Protein AF-A0A843J356-F1 (afdb_monomer)

Radius of gyration: 9.76 Å; Cα contacts (8 Å, |Δi|>4): 56; chains: 1; bounding box: 18×18×24 Å

Nearest PDB structures (foldseek):
  6vj6-assembly1_A  TM=9.431E-01  e=2.504E-03  Bacillus cereus ATCC 14579
  6xd8-assembly2_B  TM=9.983E-01  e=5.090E-03  Bacillus anthracis str. Sterne
  2m08-assembly1_A  TM=9.197E-01  e=4.417E-03  Nitrosopumilus maritimus SCM1
  6vj4-assembly1_A-2  TM=9.817E-01  e=1.584E-02  Bacillus anthracis
  2jzv-assembly1_A  TM=9.216E-01  e=4.592E-02  Staphylococcus aureus

Structure (mmCIF, N/CA/C/O backbone):
data_AF-A0A843J356-F1
#
_entry.id   AF-A0A843J356-F1
#
loop_
_atom_site.group_PDB
_atom_site.id
_atom_site.type_symbol
_atom_site.label_atom_id
_atom_site.label_alt_id
_atom_site.label_comp_id
_atom_site.label_asym_id
_atom_site.label_entity_id
_atom_site.label_seq_id
_atom_site.pdbx_PDB_ins_code
_atom_site.Cartn_x
_atom_site.Cartn_y
_atom_site.Cartn_z
_atom_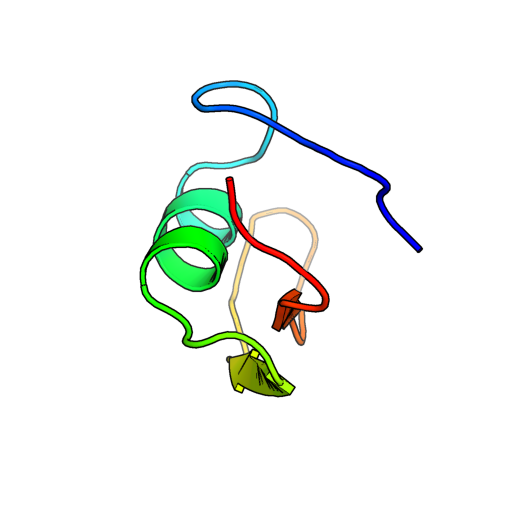site.occupancy
_atom_site.B_iso_or_equiv
_atom_site.auth_seq_id
_atom_site.auth_comp_id
_atom_site.auth_asym_id
_atom_site.auth_atom_id
_atom_site.pdbx_PDB_model_num
ATOM 1 N N . ASP A 1 1 ? 7.635 -10.205 5.657 1.00 75.00 1 ASP A N 1
ATOM 2 C CA . ASP A 1 1 ? 6.953 -9.123 6.379 1.00 75.00 1 ASP A CA 1
ATOM 3 C C . ASP A 1 1 ? 7.557 -7.804 5.918 1.00 75.00 1 ASP A C 1
ATOM 5 O O . ASP A 1 1 ? 8.773 -7.764 5.770 1.00 75.00 1 ASP A O 1
ATOM 9 N N . LEU A 1 2 ? 6.745 -6.806 5.560 1.00 83.25 2 LEU A N 1
ATOM 10 C CA . LEU A 1 2 ? 7.220 -5.522 5.008 1.00 83.25 2 LEU A CA 1
ATOM 11 C C . LEU A 1 2 ? 7.278 -4.404 6.064 1.00 83.25 2 LEU A C 1
ATOM 13 O O . LEU A 1 2 ? 7.752 -3.313 5.755 1.00 83.25 2 LEU A O 1
ATOM 17 N N . GLY A 1 3 ? 6.817 -4.664 7.292 1.00 87.81 3 GLY A N 1
ATOM 18 C CA . GLY A 1 3 ? 6.644 -3.639 8.313 1.00 87.81 3 GLY A CA 1
ATOM 19 C C . GLY A 1 3 ? 5.597 -2.579 7.952 1.00 87.81 3 GLY A C 1
ATOM 20 O O . GLY A 1 3 ? 4.825 -2.709 6.998 1.00 87.81 3 GLY A O 1
ATOM 21 N N . TRP A 1 4 ? 5.577 -1.509 8.745 1.00 88.12 4 TRP A N 1
ATOM 22 C CA . TRP A 1 4 ? 4.704 -0.361 8.528 1.00 88.12 4 TRP A CA 1
ATOM 23 C C . TRP A 1 4 ? 5.270 0.541 7.440 1.00 88.12 4 TRP A C 1
ATOM 25 O O . TRP A 1 4 ? 6.429 0.955 7.508 1.00 88.12 4 TRP A O 1
ATOM 35 N N . PHE A 1 5 ? 4.432 0.902 6.472 1.00 89.62 5 PHE A N 1
ATOM 36 C CA . PHE A 1 5 ? 4.794 1.877 5.456 1.00 89.62 5 PHE A CA 1
ATOM 37 C C . PHE A 1 5 ? 3.703 2.929 5.249 1.00 89.62 5 PHE A C 1
ATOM 39 O O . PHE A 1 5 ? 2.522 2.691 5.486 1.00 89.62 5 PHE A O 1
ATOM 46 N N . GLY A 1 6 ? 4.127 4.119 4.833 1.00 87.50 6 GLY A N 1
ATOM 47 C CA . GLY A 1 6 ? 3.277 5.263 4.531 1.00 87.50 6 GLY A CA 1
ATOM 48 C C . GLY A 1 6 ? 3.274 5.573 3.037 1.00 87.50 6 GLY A C 1
ATOM 49 O O . GLY A 1 6 ? 3.997 4.948 2.257 1.00 87.50 6 GLY A O 1
ATOM 50 N N . LYS A 1 7 ? 2.469 6.565 2.650 1.00 87.75 7 LYS A N 1
ATOM 51 C CA . LYS A 1 7 ? 2.368 7.023 1.258 1.00 87.75 7 LYS A CA 1
ATOM 52 C C . LYS A 1 7 ? 3.727 7.469 0.709 1.00 87.75 7 LYS A C 1
ATOM 54 O O . LYS A 1 7 ? 4.463 8.184 1.384 1.00 87.75 7 LYS A O 1
ATOM 59 N N . GLY A 1 8 ? 4.032 7.077 -0.523 1.00 89.69 8 GLY A N 1
ATOM 60 C CA . GLY A 1 8 ? 5.269 7.382 -1.241 1.00 89.69 8 GLY A CA 1
ATOM 61 C C . GLY A 1 8 ? 6.440 6.441 -0.946 1.00 89.69 8 GLY A C 1
ATOM 62 O O . GLY A 1 8 ? 7.496 6.606 -1.552 1.00 89.69 8 GLY A O 1
ATOM 63 N N . MET A 1 9 ? 6.285 5.462 -0.046 1.00 90.06 9 MET A N 1
ATOM 64 C CA . MET A 1 9 ? 7.366 4.521 0.292 1.00 90.06 9 MET A CA 1
ATOM 65 C C . MET A 1 9 ? 7.381 3.263 -0.583 1.00 90.06 9 MET A C 1
ATOM 67 O O . MET A 1 9 ? 8.410 2.597 -0.676 1.00 90.06 9 MET A O 1
ATOM 71 N N . MET A 1 10 ? 6.262 2.941 -1.237 1.00 89.69 10 MET A N 1
ATOM 72 C CA . MET A 1 10 ? 6.128 1.784 -2.126 1.00 89.69 10 MET A CA 1
ATOM 73 C C . MET A 1 10 ? 5.780 2.225 -3.551 1.00 89.69 10 MET A C 1
ATOM 75 O O . MET A 1 10 ? 5.352 3.353 -3.792 1.00 89.69 10 MET A O 1
ATOM 79 N N . VAL A 1 11 ? 5.965 1.325 -4.524 1.00 92.12 11 VAL A N 1
ATOM 80 C CA . VAL A 1 11 ? 5.517 1.579 -5.903 1.00 92.12 11 VAL A CA 1
ATOM 81 C C . VAL A 1 11 ? 4.011 1.802 -5.935 1.00 92.12 11 VAL A C 1
ATOM 83 O O . VAL A 1 11 ? 3.270 1.148 -5.201 1.00 92.12 11 VAL A O 1
ATOM 86 N N . LYS A 1 12 ? 3.560 2.701 -6.812 1.00 92.06 12 LYS A N 1
ATOM 87 C CA . LYS A 1 12 ? 2.169 3.153 -6.842 1.00 92.06 12 LYS A CA 1
ATOM 88 C C . LYS A 1 12 ? 1.165 2.003 -6.958 1.00 92.06 12 LYS A C 1
ATOM 90 O O . LYS A 1 12 ? 0.170 2.018 -6.245 1.00 92.06 12 LYS A O 1
ATOM 95 N N . GLU A 1 13 ? 1.429 0.993 -7.792 1.00 91.69 13 GLU A N 1
ATOM 96 C CA . GLU A 1 13 ? 0.509 -0.146 -7.929 1.00 91.69 13 GLU A CA 1
ATOM 97 C C . GLU A 1 13 ? 0.384 -0.969 -6.636 1.00 91.69 13 GLU A C 1
ATOM 99 O O . GLU A 1 13 ? -0.709 -1.406 -6.283 1.00 9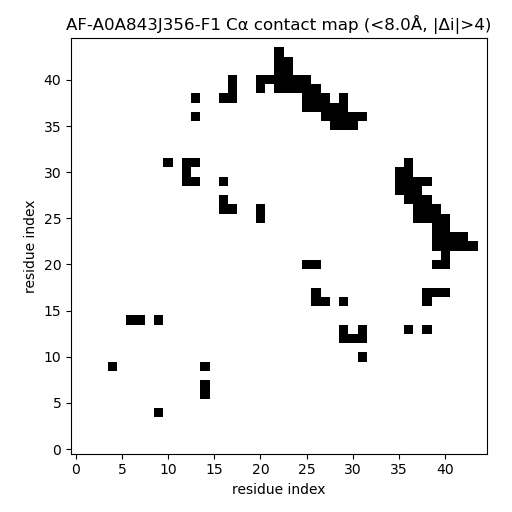1.69 13 GLU A O 1
ATOM 104 N N . PHE A 1 14 ? 1.494 -1.164 -5.919 1.00 91.81 14 PHE A N 1
ATOM 105 C CA . PHE A 1 14 ? 1.511 -1.876 -4.641 1.00 91.81 14 PHE A CA 1
ATOM 106 C C . PHE A 1 14 ? 0.823 -1.050 -3.555 1.00 91.81 14 PHE A C 1
ATOM 108 O O . PHE A 1 14 ? -0.010 -1.561 -2.814 1.00 91.81 14 PHE A O 1
ATOM 115 N N . GLU A 1 15 ? 1.168 0.234 -3.488 1.00 91.88 15 GLU A N 1
ATOM 116 C CA . GLU A 1 15 ? 0.605 1.189 -2.546 1.00 91.88 15 GLU A CA 1
ATOM 117 C C . GLU A 1 15 ? -0.918 1.269 -2.686 1.00 91.88 15 GLU A C 1
ATOM 119 O O . GLU A 1 15 ? -1.642 1.035 -1.719 1.00 91.88 15 GLU A O 1
ATOM 124 N N . ASP 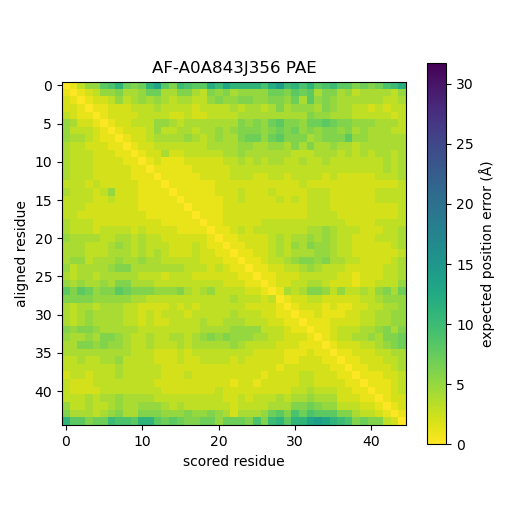A 1 16 ? -1.413 1.532 -3.897 1.00 91.50 16 ASP A N 1
ATOM 125 C CA . ASP A 1 16 ? -2.844 1.664 -4.162 1.00 91.50 16 ASP A CA 1
ATOM 126 C C . ASP A 1 16 ? -3.597 0.364 -3.831 1.00 91.50 16 ASP A C 1
ATOM 128 O O . ASP A 1 16 ? -4.730 0.416 -3.354 1.00 91.50 16 ASP A O 1
ATOM 132 N N . ALA A 1 17 ? -2.988 -0.802 -4.067 1.00 91.56 17 ALA A N 1
ATOM 133 C CA . ALA A 1 17 ? -3.579 -2.093 -3.726 1.00 91.56 17 ALA A CA 1
ATOM 134 C C . ALA A 1 17 ? -3.610 -2.342 -2.210 1.00 91.56 17 ALA A C 1
ATOM 136 O O . ALA A 1 17 ? -4.630 -2.794 -1.692 1.00 91.56 17 ALA A O 1
ATOM 137 N N . ALA A 1 18 ? -2.537 -2.008 -1.490 1.00 91.25 18 ALA A N 1
ATOM 138 C CA . ALA A 1 18 ? -2.475 -2.155 -0.040 1.00 91.25 18 ALA A CA 1
AT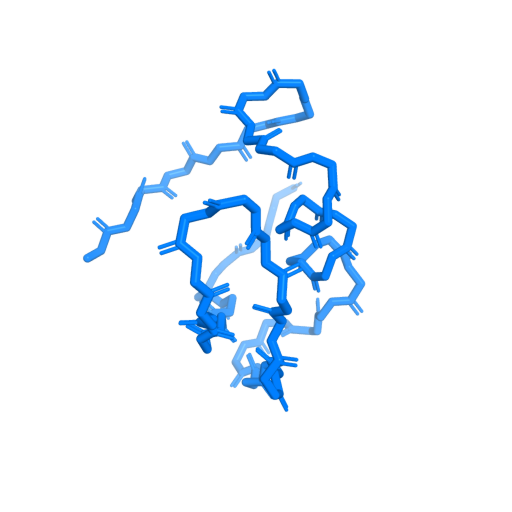OM 139 C C . ALA A 1 18 ? -3.437 -1.196 0.679 1.00 91.25 18 ALA A C 1
ATOM 141 O O . ALA A 1 18 ? -4.180 -1.623 1.552 1.00 91.25 18 ALA A O 1
ATOM 142 N N . PHE A 1 19 ? -3.493 0.080 0.286 1.00 90.56 19 PHE A N 1
ATOM 143 C CA . PHE A 1 19 ? -4.374 1.065 0.929 1.00 90.56 19 PHE A CA 1
ATOM 144 C C . PHE A 1 19 ? -5.865 0.868 0.616 1.00 90.56 19 PHE A C 1
ATOM 146 O O . PH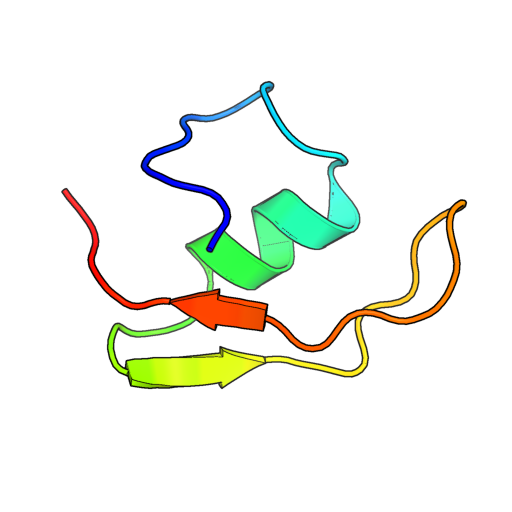E A 1 19 ? -6.709 1.382 1.347 1.00 90.56 19 PHE A O 1
ATOM 153 N N . LYS A 1 20 ? -6.209 0.152 -0.463 1.00 90.69 20 LYS A N 1
ATOM 154 C CA . LYS A 1 20 ? -7.601 -0.219 -0.778 1.00 90.69 20 LYS A CA 1
ATOM 155 C C . LYS A 1 20 ? -8.063 -1.495 -0.074 1.00 90.69 20 LYS A C 1
ATOM 157 O O . LYS A 1 20 ? -9.269 -1.702 0.042 1.00 90.69 20 LYS A O 1
ATOM 162 N N . ALA A 1 21 ? -7.133 -2.347 0.351 1.00 90.50 21 ALA A N 1
ATOM 163 C CA . ALA A 1 21 ? -7.438 -3.600 1.027 1.00 90.50 21 ALA A CA 1
ATOM 164 C C . ALA A 1 21 ? -7.939 -3.355 2.453 1.00 90.50 21 ALA A C 1
ATOM 166 O O . ALA A 1 21 ? -7.487 -2.433 3.136 1.00 90.50 21 ALA A O 1
ATOM 167 N N . LYS A 1 22 ? -8.820 -4.224 2.949 1.00 91.06 22 LYS A N 1
ATOM 168 C CA . LYS A 1 22 ? -9.161 -4.246 4.375 1.00 91.06 22 LYS A CA 1
ATOM 169 C C . LYS A 1 22 ? -8.100 -5.004 5.172 1.00 91.06 22 LYS A C 1
ATOM 171 O O . LYS A 1 22 ? -7.419 -5.886 4.653 1.00 91.06 22 LYS A O 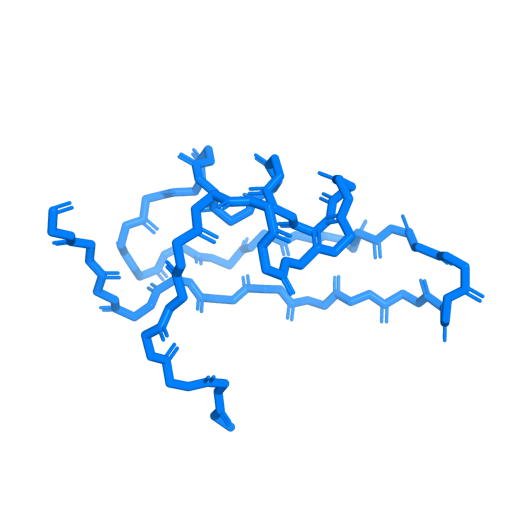1
ATOM 176 N N . VAL A 1 23 ? -7.997 -4.705 6.467 1.00 92.19 23 VAL A N 1
ATOM 177 C CA . VAL A 1 23 ? -7.168 -5.496 7.388 1.00 92.19 23 VAL A CA 1
ATOM 178 C C . VAL A 1 23 ? -7.596 -6.966 7.339 1.00 92.19 23 VAL A C 1
ATOM 180 O O . VAL A 1 23 ? -8.775 -7.288 7.469 1.00 92.19 23 VAL A O 1
ATOM 183 N N . GLY A 1 24 ? -6.629 -7.856 7.131 1.00 89.69 24 GLY A N 1
ATOM 184 C CA . GLY A 1 24 ? -6.816 -9.296 6.970 1.00 89.69 24 GLY A CA 1
ATOM 185 C C . GLY A 1 24 ? -7.102 -9.751 5.535 1.00 89.69 24 GLY A C 1
ATOM 186 O O . GLY A 1 24 ? -7.002 -10.948 5.264 1.00 89.69 24 GLY A O 1
ATOM 187 N N . GLU A 1 25 ? -7.402 -8.831 4.617 1.00 91.38 25 GLU A N 1
ATOM 188 C CA . GLU A 1 25 ? -7.693 -9.130 3.215 1.00 91.38 25 GLU A CA 1
ATOM 189 C C . GLU A 1 25 ? -6.409 -9.397 2.424 1.00 91.38 25 GLU A C 1
ATOM 191 O O . GLU A 1 25 ? -5.366 -8.777 2.655 1.00 91.38 25 GLU A O 1
ATOM 196 N N . ILE A 1 26 ? -6.492 -10.337 1.480 1.00 90.31 26 ILE A N 1
ATOM 197 C CA . ILE A 1 26 ? -5.424 -10.633 0.527 1.00 90.31 26 ILE A CA 1
ATOM 198 C C . ILE A 1 26 ? -5.810 -10.019 -0.818 1.00 90.31 26 ILE A C 1
ATOM 200 O O . ILE A 1 26 ? -6.814 -10.402 -1.410 1.00 90.31 26 ILE A O 1
ATOM 204 N N . VAL A 1 27 ? -4.985 -9.102 -1.314 1.00 90.94 27 VAL A N 1
ATOM 205 C CA . VAL A 1 27 ? -5.147 -8.424 -2.598 1.00 90.94 27 VAL A CA 1
ATOM 206 C C . VAL A 1 27 ? -4.090 -8.900 -3.583 1.00 90.94 27 VAL A C 1
ATOM 208 O O . VAL A 1 27 ? -2.886 -8.839 -3.327 1.00 90.94 27 VAL A O 1
ATOM 211 N N . GLY A 1 28 ? -4.544 -9.352 -4.748 1.00 88.50 28 GLY A N 1
ATOM 212 C CA . GLY A 1 28 ? -3.683 -9.677 -5.873 1.00 88.50 28 GLY A CA 1
ATOM 213 C C . GLY A 1 28 ? -4.331 -10.635 -6.871 1.00 88.50 28 GLY A C 1
ATOM 214 O O . GLY A 1 28 ? -5.472 -11.053 -6.675 1.00 88.50 28 GLY A O 1
ATOM 215 N N . PRO A 1 29 ? -3.605 -10.981 -7.946 1.00 91.75 29 PRO A N 1
ATOM 216 C CA . PRO A 1 29 ? -2.206 -10.625 -8.200 1.00 91.75 29 PRO A CA 1
ATOM 217 C C . PRO A 1 29 ? -2.022 -9.165 -8.662 1.00 91.75 29 PRO A C 1
ATOM 219 O O . PRO A 1 29 ? -2.633 -8.720 -9.629 1.00 91.75 29 PRO A O 1
ATOM 222 N N . VAL A 1 30 ? -1.142 -8.422 -7.988 1.00 91.94 30 VAL A N 1
ATOM 223 C CA . VAL A 1 30 ? -0.760 -7.045 -8.336 1.00 91.94 30 VAL A CA 1
ATOM 224 C C . VAL A 1 30 ? 0.488 -7.084 -9.204 1.00 91.94 30 VAL A C 1
ATOM 226 O O . VAL A 1 30 ? 1.548 -7.515 -8.753 1.00 91.94 30 VAL A O 1
ATOM 229 N N . LYS A 1 31 ? 0.376 -6.642 -10.456 1.00 91.44 31 LYS A N 1
ATOM 230 C CA . LYS A 1 31 ? 1.525 -6.520 -11.354 1.00 91.44 31 LYS A CA 1
ATOM 231 C C . LYS A 1 31 ? 2.275 -5.226 -11.048 1.00 91.44 31 LYS A C 1
ATOM 233 O O . LYS A 1 31 ? 1.665 -4.167 -10.999 1.00 91.44 31 LYS A O 1
ATOM 238 N N . THR A 1 32 ? 3.584 -5.324 -10.875 1.00 90.44 32 THR A N 1
ATOM 239 C CA . THR A 1 32 ? 4.500 -4.186 -10.780 1.00 90.44 32 THR A CA 1
ATOM 240 C C . THR A 1 32 ? 5.676 -4.407 -11.732 1.00 90.44 32 THR A C 1
ATOM 242 O O . THR A 1 32 ? 5.833 -5.484 -12.318 1.00 90.44 32 THR A O 1
ATOM 245 N N . LYS A 1 33 ? 6.571 -3.421 -11.844 1.00 89.88 33 LYS A N 1
ATOM 246 C CA . LYS A 1 33 ? 7.845 -3.575 -12.569 1.00 89.88 33 LYS A CA 1
ATOM 247 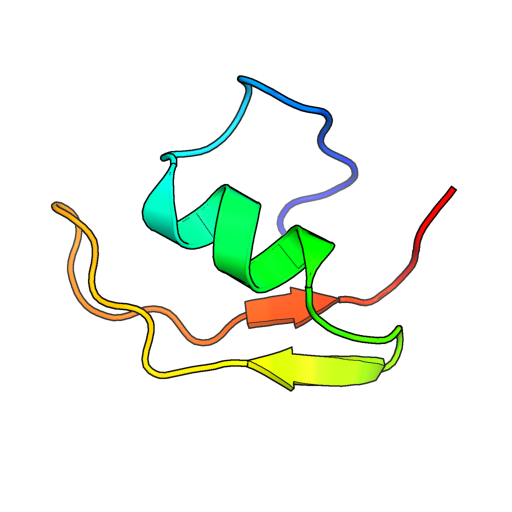C C . LYS A 1 33 ? 8.744 -4.710 -12.047 1.00 89.88 33 LYS A C 1
ATOM 249 O O . LYS A 1 33 ? 9.671 -5.104 -12.744 1.00 89.88 33 LYS A O 1
ATOM 254 N N . PHE A 1 34 ? 8.490 -5.218 -10.840 1.00 87.69 34 PHE A N 1
ATOM 255 C CA . PHE A 1 34 ? 9.256 -6.299 -10.217 1.00 87.69 34 PHE A CA 1
ATOM 256 C C . PHE A 1 34 ? 8.624 -7.687 -10.407 1.00 87.69 34 PHE A C 1
ATOM 258 O O . PHE A 1 34 ? 9.228 -8.682 -10.018 1.00 87.69 34 PHE A O 1
ATOM 265 N N . GLY A 1 35 ? 7.429 -7.772 -11.005 1.00 92.12 35 GLY A N 1
ATOM 266 C CA . GLY A 1 35 ? 6.702 -9.025 -11.207 1.00 92.12 35 GLY A CA 1
ATOM 267 C C . GLY A 1 35 ? 5.282 -8.969 -10.652 1.00 92.12 35 GLY A C 1
ATOM 268 O O . GLY A 1 35 ? 4.622 -7.934 -10.714 1.00 92.12 35 GLY A O 1
ATOM 269 N N . TYR A 1 36 ? 4.795 -10.097 -10.136 1.00 93.31 36 TYR A N 1
ATOM 270 C CA . TYR A 1 36 ? 3.473 -10.199 -9.521 1.00 93.31 36 TYR A CA 1
ATOM 271 C C . TYR A 1 36 ? 3.590 -10.317 -8.006 1.00 93.31 36 TYR A C 1
ATOM 273 O O . TYR A 1 36 ? 4.417 -11.069 -7.495 1.00 93.31 36 TYR A O 1
ATOM 281 N N . HIS A 1 37 ? 2.725 -9.601 -7.297 1.00 90.25 37 HIS A N 1
ATOM 282 C CA . HIS A 1 37 ? 2.701 -9.554 -5.843 1.00 90.25 37 HIS A CA 1
ATOM 283 C C . HIS A 1 37 ? 1.317 -9.932 -5.319 1.00 90.25 37 HIS A C 1
ATOM 285 O O . HIS A 1 37 ? 0.294 -9.497 -5.847 1.00 90.25 37 HIS A O 1
ATOM 291 N N . LEU A 1 38 ? 1.299 -10.726 -4.253 1.00 91.94 38 LEU A N 1
ATOM 292 C CA . LEU A 1 38 ? 0.138 -10.907 -3.390 1.00 91.94 38 LEU A CA 1
ATOM 293 C C . LEU A 1 38 ? 0.389 -10.106 -2.120 1.00 91.94 38 LEU A C 1
ATOM 295 O O . LEU A 1 38 ? 1.441 -10.233 -1.494 1.00 91.94 38 LEU A O 1
ATOM 299 N N . ILE A 1 39 ? -0.565 -9.258 -1.771 1.00 92.19 39 ILE A N 1
ATOM 300 C CA . ILE A 1 39 ? -0.460 -8.300 -0.680 1.00 92.19 39 ILE A CA 1
ATOM 301 C C . ILE A 1 39 ? -1.468 -8.708 0.379 1.00 92.19 39 ILE A C 1
ATOM 303 O O . ILE A 1 39 ? -2.628 -8.927 0.061 1.00 92.19 39 ILE A O 1
ATOM 307 N N . LYS A 1 40 ? -1.047 -8.802 1.637 1.00 91.75 40 LYS A N 1
ATOM 308 C CA . LYS A 1 40 ? -1.958 -8.977 2.768 1.00 91.75 40 LYS A CA 1
ATOM 309 C C . LYS A 1 40 ? -1.744 -7.829 3.732 1.00 91.75 40 LYS A C 1
ATOM 311 O O . LYS A 1 40 ?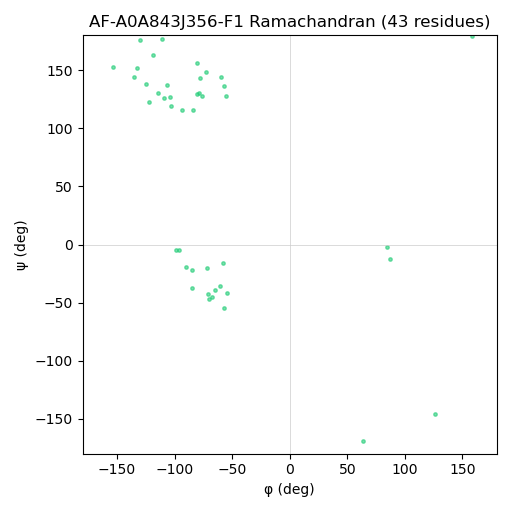 -0.627 -7.649 4.212 1.00 91.75 40 LYS A O 1
ATOM 316 N N . VAL A 1 41 ? -2.799 -7.077 4.018 1.00 91.69 41 VAL A N 1
ATOM 317 C CA . VAL A 1 41 ? -2.725 -6.003 5.010 1.00 91.69 41 VAL A CA 1
ATOM 318 C C . VAL A 1 41 ? -2.934 -6.610 6.383 1.00 91.69 41 VAL A C 1
ATOM 320 O O . VAL A 1 41 ? -3.986 -7.174 6.668 1.00 91.69 41 VAL A O 1
ATOM 323 N N . THR A 1 42 ? -1.912 -6.547 7.227 1.00 90.31 42 THR A N 1
ATOM 324 C CA . THR A 1 42 ? -1.969 -7.078 8.592 1.00 90.31 42 THR A CA 1
ATOM 325 C C . THR A 1 42 ? -2.575 -6.075 9.561 1.00 90.31 42 THR A C 1
ATOM 327 O O . THR A 1 42 ? -3.329 -6.490 10.434 1.00 90.31 42 THR A O 1
ATOM 330 N N . GLU A 1 43 ? -2.291 -4.781 9.387 1.00 88.19 43 GLU A N 1
ATOM 331 C CA . GLU A 1 43 ? -2.741 -3.688 10.255 1.00 88.19 43 GLU A CA 1
ATOM 332 C C . GLU A 1 43 ? -2.8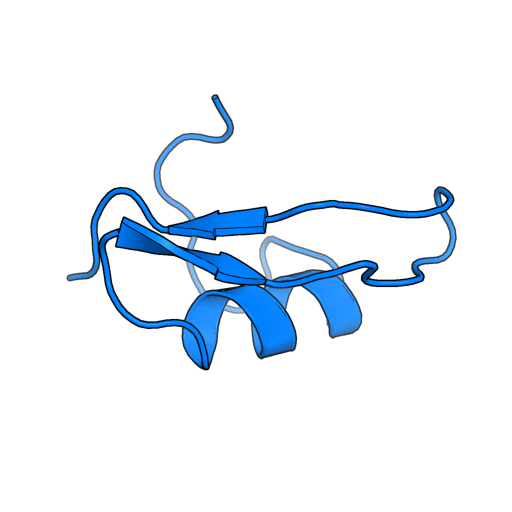14 -2.359 9.471 1.00 88.19 43 GLU A C 1
ATOM 334 O O . GLU A 1 43 ? -2.094 -2.166 8.491 1.00 88.19 43 GLU A O 1
ATOM 339 N N . THR A 1 44 ? -3.682 -1.435 9.900 1.00 85.00 44 THR A N 1
ATOM 340 C CA . THR A 1 44 ? -3.809 -0.065 9.358 1.00 85.00 44 THR A CA 1
ATOM 341 C C . THR A 1 44 ? -3.920 0.934 10.508 1.00 85.00 44 THR A C 1
ATOM 343 O O . THR A 1 44 ? -4.569 0.620 11.506 1.00 85.00 44 THR A O 1
ATOM 346 N N . LYS A 1 45 ? -3.343 2.132 10.365 1.00 79.75 45 LYS A N 1
ATOM 347 C CA . LYS A 1 45 ? -3.386 3.210 11.363 1.00 79.75 45 LYS A CA 1
ATOM 348 C C . LYS A 1 45 ? -3.855 4.517 10.738 1.00 79.75 45 LYS A C 1
ATOM 350 O O . LYS A 1 45 ? -3.513 4.739 9.555 1.00 79.75 45 LYS A O 1
#

Mean predicted aligned error: 3.26 Å

Solvent-accessible surface area (backbone atoms only — not comparable to full-atom values): 3078 Å² total; per-residue (Å²): 136,86,77,90,80,60,92,86,74,54,59,65,62,59,42,58,49,51,76,70,46,51,72,74,34,76,45,64,82,40,69,52,100,91,43,76,41,78,43,67,34,82,74,84,133

pLDDT: mean 89.73, std 3.34, range [75.0, 93.31]

Sequence (45 aa):
DLGWFGKGMMVKEFEDAAFKAKVGEIVGPVKTKFGYHLIKVTETK

Secondary structure (DSSP, 8-state):
------TTSS-HHHHHHHHHSPTT-EEEEEEETTEEEEEE-----

Foldseek 3Di:
DPPDDDPPPDDPQLVVQQVPDDAQDWDDQGQDPVGGDIDHHPDDD